Protein AF-A0A3D1CN56-F1 (afdb_monomer_lite)

Sequence (92 aa):
MPDDQLLQVKEITQNWQITSDSLALWFTQQFPQSSLSLIKRVSAESGDLNELSKKGIIDQGFTALFQQRPISTQLIHYQALDNFPEHGIKLG

pLDDT: mean 86.0, std 10.37, range [44.78, 95.88]

Secondary structure (DSSP, 8-state):
---GGGGG-TTS--STT--HHHHHHHHHHTSTT--EEEEESS------HHHHHHTTSS-SSHHHHHHHS---EEEEETT-GGG--TTS----

Foldseek 3Di:
DPDVVVVVDPLDDPDPLDDPQQVQLVVQLVPQPGEEEAEFQDDDPDPDPVVCCVVVVGGPCNVVSCVVPPGHYDYHYNPPCVQPPPPGGDDD

Radius of gyration: 13.8 Å; chains: 1; bounding box: 30×29×38 Å

Structure (mmCIF, N/CA/C/O backbone):
data_AF-A0A3D1CN56-F1
#
_entry.id   AF-A0A3D1CN56-F1
#
loop_
_atom_site.group_PDB
_atom_site.id
_atom_site.type_symbol
_atom_site.label_atom_id
_atom_site.label_alt_id
_atom_site.label_comp_id
_atom_site.label_asym_id
_atom_site.label_entity_id
_atom_site.label_seq_id
_atom_site.pdbx_PDB_ins_code
_atom_site.Cartn_x
_atom_site.Cartn_y
_atom_site.Cartn_z
_atom_site.occupancy
_atom_site.B_iso_or_equiv
_atom_site.auth_seq_id
_atom_site.auth_comp_id
_atom_site.auth_asym_id
_atom_site.auth_atom_id
_atom_site.pdbx_PDB_model_num
ATOM 1 N N . MET A 1 1 ? 11.846 -0.557 13.638 1.00 44.78 1 MET A N 1
ATOM 2 C CA . MET A 1 1 ? 10.587 -0.518 14.409 1.00 44.78 1 MET A CA 1
ATOM 3 C C . MET A 1 1 ? 9.895 0.785 14.047 1.00 44.78 1 MET A C 1
ATOM 5 O O . MET A 1 1 ? 10.626 1.756 13.867 1.00 44.78 1 MET A O 1
ATOM 9 N N . PRO A 1 2 ? 8.569 0.804 13.834 1.00 53.59 2 PRO A N 1
ATOM 10 C CA . PRO A 1 2 ? 7.831 2.056 13.688 1.00 53.59 2 PRO A CA 1
ATOM 11 C C . PRO A 1 2 ? 8.083 2.938 14.915 1.00 53.59 2 PRO A C 1
ATOM 13 O O . PRO A 1 2 ? 8.337 2.413 15.996 1.00 53.59 2 PRO A O 1
ATOM 16 N N . ASP A 1 3 ? 8.057 4.253 14.736 1.00 68.19 3 ASP A N 1
ATOM 17 C CA . ASP A 1 3 ? 8.198 5.206 15.838 1.00 68.19 3 ASP A CA 1
ATOM 18 C C . ASP A 1 3 ? 7.039 5.016 16.838 1.00 68.19 3 ASP A C 1
ATOM 20 O O . ASP A 1 3 ? 5.893 4.853 16.410 1.00 68.19 3 ASP A O 1
ATOM 24 N N . ASP A 1 4 ? 7.301 5.040 18.149 1.00 71.62 4 ASP A N 1
ATOM 25 C CA . ASP A 1 4 ? 6.292 4.762 19.194 1.00 71.62 4 ASP A CA 1
ATOM 26 C C . ASP A 1 4 ? 5.105 5.742 19.135 1.00 71.62 4 ASP A C 1
ATOM 28 O O . ASP A 1 4 ? 4.008 5.460 19.619 1.00 71.62 4 ASP A O 1
ATOM 32 N N . GLN A 1 5 ? 5.294 6.889 18.482 1.00 72.81 5 GLN A N 1
ATOM 33 C CA . GLN A 1 5 ? 4.244 7.864 18.194 1.00 72.81 5 GLN A CA 1
ATOM 34 C C . GLN A 1 5 ? 3.111 7.276 17.335 1.00 72.81 5 GLN A C 1
ATOM 36 O O . GLN A 1 5 ? 1.950 7.636 17.527 1.00 72.81 5 GLN A O 1
ATOM 41 N N . LEU A 1 6 ? 3.407 6.323 16.440 1.00 70.00 6 LEU A N 1
ATOM 42 C CA . LEU A 1 6 ? 2.399 5.639 15.617 1.00 70.00 6 LEU A CA 1
ATOM 43 C C . LEU A 1 6 ? 1.461 4.751 16.445 1.00 70.00 6 LEU A C 1
ATOM 45 O O . LEU A 1 6 ? 0.323 4.528 16.034 1.00 70.00 6 LEU A O 1
ATOM 49 N N . LEU A 1 7 ? 1.896 4.294 17.626 1.00 70.94 7 LEU A N 1
ATOM 50 C CA . LEU A 1 7 ? 1.055 3.521 18.549 1.00 70.94 7 LEU A CA 1
ATOM 51 C C . LEU A 1 7 ? -0.047 4.378 19.191 1.00 70.94 7 LEU A C 1
ATOM 53 O O . LEU A 1 7 ? -1.004 3.839 19.743 1.00 70.94 7 LEU A O 1
ATOM 57 N N . GLN A 1 8 ? 0.077 5.708 19.132 1.00 78.06 8 GLN A N 1
ATOM 58 C CA . GLN A 1 8 ? -0.882 6.649 19.720 1.00 78.06 8 GLN A CA 1
ATOM 59 C C . GLN A 1 8 ? -1.908 7.174 18.704 1.00 78.06 8 GLN A C 1
ATOM 61 O O . GLN A 1 8 ? -2.891 7.809 19.096 1.00 78.06 8 GLN A O 1
ATOM 66 N N . VAL A 1 9 ? -1.704 6.901 17.412 1.00 83.06 9 VAL A N 1
ATOM 67 C CA . VAL A 1 9 ? -2.595 7.322 16.326 1.00 83.06 9 VAL A CA 1
ATOM 68 C C . VAL A 1 9 ? -3.849 6.449 16.339 1.00 83.06 9 VAL A C 1
ATOM 70 O O . VAL A 1 9 ? -3.782 5.239 16.120 1.00 83.06 9 VAL A O 1
ATOM 73 N N . LYS A 1 10 ? -5.008 7.065 16.594 1.00 84.69 10 LYS A N 1
ATOM 74 C CA . LYS A 1 10 ? -6.299 6.360 16.719 1.00 84.69 10 LYS A CA 1
ATOM 75 C C . LYS A 1 10 ? -6.934 6.052 15.367 1.00 84.69 10 LYS A C 1
ATOM 77 O O . LYS A 1 10 ? -7.780 5.169 15.273 1.00 84.69 10 LYS A O 1
ATOM 82 N N . GLU A 1 11 ? -6.531 6.785 14.337 1.00 85.81 11 GLU A N 1
ATOM 83 C CA . GLU A 1 11 ? -6.974 6.626 12.954 1.00 85.81 11 GLU A CA 1
ATOM 84 C C . GLU A 1 11 ? -6.444 5.329 12.323 1.00 85.81 11 GLU A C 1
ATOM 86 O O . GLU A 1 11 ? -7.033 4.814 11.373 1.00 85.81 11 GLU A O 1
ATOM 91 N N . ILE A 1 12 ? -5.358 4.773 12.870 1.00 85.62 12 ILE A N 1
ATOM 92 C CA . ILE A 1 12 ? -4.761 3.516 12.423 1.00 85.62 12 ILE A CA 1
ATOM 93 C C . ILE A 1 12 ? -5.142 2.409 13.401 1.00 85.62 12 ILE A C 1
ATOM 95 O O . ILE A 1 12 ? -4.907 2.498 14.607 1.00 85.62 12 ILE A O 1
ATOM 99 N N . THR A 1 13 ? -5.700 1.323 12.872 1.00 87.44 13 THR A N 1
ATOM 100 C CA . THR A 1 13 ? -6.003 0.143 13.688 1.00 87.44 13 THR A CA 1
ATOM 101 C C . THR A 1 13 ? -4.704 -0.532 14.129 1.00 87.44 13 THR A C 1
ATOM 103 O O . THR A 1 13 ? -3.891 -0.919 13.302 1.00 87.44 13 THR A O 1
ATOM 106 N N . GLN A 1 14 ? -4.500 -0.718 15.429 1.00 86.19 14 GLN A N 1
ATOM 107 C CA . GLN A 1 14 ? -3.259 -1.292 15.961 1.00 86.19 14 GLN A CA 1
ATOM 108 C C . GLN A 1 14 ? -3.294 -2.827 15.902 1.00 86.19 14 GLN A C 1
ATOM 110 O O . GLN A 1 14 ? -3.569 -3.501 16.895 1.00 86.19 14 GLN A O 1
ATOM 115 N N . ASN A 1 15 ? -3.071 -3.395 14.715 1.00 88.19 15 ASN A N 1
ATOM 116 C CA . ASN A 1 15 ? -3.001 -4.840 14.509 1.00 88.19 15 ASN A CA 1
ATOM 117 C C . ASN A 1 15 ? -1.967 -5.220 13.431 1.00 88.19 15 ASN A C 1
ATOM 119 O O . ASN A 1 15 ? -1.475 -4.379 12.684 1.00 88.19 15 ASN A O 1
ATOM 123 N N . TRP A 1 16 ? -1.664 -6.515 13.321 1.00 86.56 16 TRP A N 1
ATOM 124 C CA . TRP A 1 16 ? -0.686 -7.044 12.3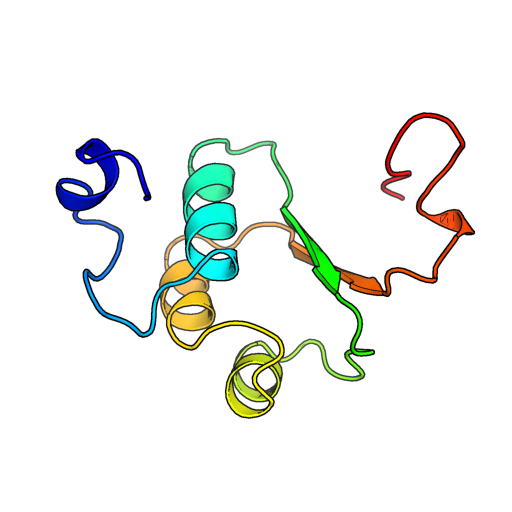56 1.00 86.56 16 TRP A CA 1
ATOM 125 C C . TRP A 1 16 ? -1.148 -7.022 10.893 1.00 86.56 16 TRP A C 1
ATOM 127 O O . TRP A 1 16 ? -0.407 -7.443 10.010 1.00 86.56 16 TRP A O 1
ATOM 137 N N . GLN A 1 17 ? -2.370 -6.560 10.630 1.00 87.81 17 GLN A N 1
ATOM 138 C CA . GLN A 1 17 ? -2.889 -6.382 9.276 1.00 87.81 17 GLN A CA 1
ATOM 139 C C . GLN A 1 17 ? -2.470 -5.034 8.674 1.00 87.81 17 GLN A C 1
ATOM 141 O O . GLN A 1 17 ? -2.574 -4.870 7.460 1.00 87.81 17 GLN A O 1
ATOM 146 N N . ILE A 1 18 ? -1.998 -4.095 9.504 1.00 89.75 18 ILE A N 1
ATOM 147 C CA . ILE A 1 18 ? -1.426 -2.815 9.085 1.00 89.75 18 ILE A CA 1
ATOM 148 C C . ILE A 1 18 ? 0.074 -2.970 8.875 1.00 89.75 18 ILE A C 1
ATOM 150 O O . ILE A 1 18 ? 0.815 -3.331 9.791 1.00 89.75 18 ILE A O 1
ATOM 154 N N . THR A 1 19 ? 0.533 -2.653 7.668 1.00 91.06 19 THR A N 1
ATOM 155 C CA . THR A 1 19 ? 1.955 -2.672 7.322 1.00 91.06 19 THR A CA 1
ATOM 156 C C . THR A 1 19 ? 2.349 -1.384 6.596 1.00 91.06 19 THR A C 1
ATOM 158 O O . THR A 1 19 ? 1.663 -0.366 6.689 1.00 91.06 19 TH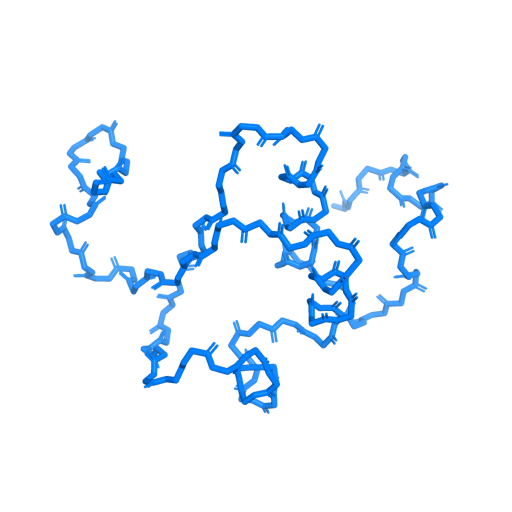R A O 1
ATOM 161 N N . SER A 1 20 ? 3.478 -1.399 5.884 1.00 91.81 20 SER A N 1
ATOM 162 C CA . SER A 1 20 ? 4.013 -0.233 5.181 1.00 91.81 20 SER A CA 1
ATOM 163 C C . SER A 1 20 ? 3.023 0.421 4.218 1.00 91.81 20 SER A C 1
ATOM 165 O O . SER A 1 20 ? 3.066 1.638 4.074 1.00 91.81 20 SER A O 1
ATOM 167 N N . ASP A 1 21 ? 2.135 -0.347 3.579 1.00 94.62 21 ASP A N 1
ATOM 168 C CA . ASP A 1 21 ? 1.192 0.207 2.602 1.00 94.62 21 ASP A CA 1
ATOM 169 C C . ASP A 1 21 ? 0.137 1.079 3.288 1.00 94.62 21 ASP A C 1
ATOM 171 O O . ASP A 1 21 ? -0.057 2.234 2.902 1.00 94.62 21 ASP A O 1
ATOM 175 N N . SER A 1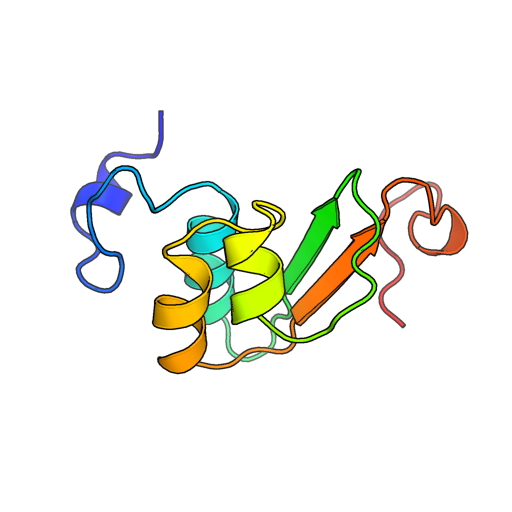 22 ? -0.501 0.567 4.346 1.00 95.12 22 SER A N 1
ATOM 176 C CA . SER A 1 22 ? -1.418 1.352 5.175 1.00 95.12 22 SER A CA 1
ATOM 177 C C . SER A 1 22 ? -0.742 2.547 5.836 1.00 95.12 22 SER A C 1
ATOM 179 O O . SER A 1 22 ? -1.334 3.621 5.890 1.00 95.12 22 SER A O 1
ATOM 181 N N . LEU A 1 23 ? 0.488 2.394 6.336 1.00 94.31 23 LEU A N 1
ATOM 182 C CA . LEU A 1 23 ? 1.206 3.506 6.965 1.00 94.31 23 LEU A CA 1
ATOM 183 C C . LEU A 1 23 ? 1.527 4.616 5.957 1.00 94.31 23 LEU A C 1
ATOM 185 O O . LEU A 1 23 ? 1.352 5.793 6.272 1.00 94.31 23 LEU A O 1
ATOM 189 N N . ALA A 1 24 ? 1.946 4.255 4.741 1.00 95.06 24 ALA A N 1
ATOM 190 C CA . ALA A 1 24 ? 2.185 5.215 3.670 1.00 95.06 24 ALA A CA 1
ATOM 191 C C . ALA A 1 24 ? 0.893 5.946 3.285 1.00 95.06 24 ALA A C 1
ATOM 193 O O . ALA A 1 24 ? 0.889 7.171 3.200 1.00 95.06 24 ALA A O 1
ATOM 194 N N . LEU A 1 25 ? -0.216 5.215 3.139 1.00 95.88 25 LEU A N 1
ATOM 195 C CA . LEU A 1 25 ? -1.533 5.797 2.889 1.00 95.88 25 LEU A CA 1
ATOM 196 C C . LEU A 1 25 ? -1.951 6.777 3.986 1.00 95.88 25 LEU A C 1
ATOM 198 O O . LEU A 1 25 ? -2.305 7.913 3.673 1.00 95.88 25 LEU A O 1
ATOM 202 N N . TRP A 1 26 ? -1.871 6.364 5.253 1.00 94.69 26 TRP A N 1
ATOM 203 C CA . TRP A 1 26 ? -2.218 7.228 6.379 1.00 94.69 26 TRP A CA 1
ATOM 204 C C . TRP A 1 26 ? -1.373 8.499 6.374 1.00 94.69 26 TRP A C 1
ATOM 206 O O . TRP A 1 26 ? -1.902 9.596 6.550 1.00 94.69 26 TRP A O 1
ATOM 216 N N . PHE A 1 27 ? -0.068 8.367 6.146 1.00 93.75 27 PHE A N 1
ATOM 217 C CA . PHE A 1 27 ? 0.837 9.506 6.121 1.00 93.75 27 PHE A CA 1
ATOM 218 C C . PHE A 1 27 ? 0.489 10.468 4.981 1.00 93.75 27 PHE A C 1
ATOM 220 O O . PHE A 1 27 ? 0.350 11.669 5.206 1.00 93.75 27 PHE A O 1
ATOM 227 N N . THR A 1 28 ? 0.265 9.956 3.767 1.00 95.12 28 THR A N 1
ATOM 228 C CA . THR A 1 28 ? -0.128 10.779 2.616 1.00 95.12 28 THR A CA 1
ATOM 229 C C . THR A 1 28 ? -1.470 11.475 2.844 1.00 95.12 28 THR A C 1
ATOM 231 O O . THR A 1 28 ? -1.612 12.645 2.498 1.00 95.12 28 THR A O 1
ATOM 234 N N . GLN A 1 29 ? -2.431 10.811 3.494 1.00 94.56 29 GLN A N 1
ATOM 235 C CA . GLN A 1 29 ? -3.733 11.386 3.845 1.00 94.56 29 GLN A CA 1
ATOM 236 C C . GLN A 1 29 ? -3.636 12.619 4.758 1.00 94.56 29 GLN A C 1
ATOM 238 O O . GLN A 1 29 ? -4.599 13.390 4.812 1.00 94.56 29 GLN A O 1
ATOM 243 N N . GLN A 1 30 ? -2.510 12.848 5.445 1.00 92.94 30 GLN A N 1
ATOM 244 C CA . GLN A 1 30 ? -2.292 14.057 6.250 1.00 92.94 30 GLN A CA 1
ATOM 245 C C . GLN A 1 30 ? -2.017 15.307 5.396 1.00 92.94 30 GLN A C 1
ATOM 247 O O . GLN A 1 30 ? -2.091 16.425 5.903 1.00 92.94 30 GLN A O 1
ATOM 252 N N . PHE A 1 31 ? -1.760 15.140 4.094 1.00 93.94 31 PHE A N 1
ATOM 253 C CA . PHE A 1 31 ? -1.397 16.214 3.172 1.00 93.94 31 PHE A CA 1
ATOM 254 C C . PHE A 1 31 ? -2.381 16.263 1.985 1.00 93.94 31 PHE A C 1
ATOM 256 O O . PHE A 1 31 ? -2.261 15.465 1.057 1.00 93.94 31 PHE A O 1
ATOM 263 N N . PRO A 1 32 ? -3.340 17.210 1.956 1.00 84.25 32 PRO A N 1
ATOM 264 C CA . PRO A 1 32 ? -4.428 17.230 0.967 1.00 84.25 32 PRO A CA 1
ATOM 265 C C . PRO A 1 32 ? -4.009 17.313 -0.510 1.00 84.25 32 PRO A C 1
ATOM 267 O O . PRO A 1 32 ? -4.805 16.990 -1.384 1.00 84.25 32 PRO A O 1
ATOM 270 N N . GLN A 1 33 ? -2.790 17.778 -0.798 1.00 89.50 33 GLN A N 1
ATOM 271 C CA . GLN A 1 33 ? -2.262 17.934 -2.161 1.00 89.50 33 GLN A CA 1
ATOM 272 C C . GLN A 1 33 ? -1.318 16.797 -2.575 1.00 89.50 33 GLN A C 1
ATOM 274 O O . GLN A 1 33 ? -0.762 16.825 -3.671 1.00 89.50 33 GLN A O 1
ATOM 279 N N . SER A 1 34 ? -1.124 15.806 -1.707 1.00 92.94 34 SER A N 1
ATOM 280 C CA . SER A 1 34 ? -0.236 14.683 -1.975 1.00 92.94 34 SER A CA 1
ATOM 281 C C . SER A 1 34 ? -0.972 13.539 -2.668 1.00 92.94 34 SER A C 1
ATOM 283 O O . SER A 1 34 ? -2.178 13.348 -2.517 1.00 92.94 34 SER A O 1
ATOM 285 N N . SER A 1 35 ? -0.213 12.744 -3.415 1.00 93.56 35 SER A N 1
ATOM 286 C CA . SER A 1 35 ? -0.662 11.478 -3.994 1.00 93.56 35 SER A CA 1
ATOM 287 C C . SER A 1 35 ? 0.205 10.337 -3.477 1.00 93.56 35 SER A C 1
ATOM 289 O O . SER A 1 35 ? 1.340 10.550 -3.042 1.00 93.56 35 SER A O 1
ATOM 291 N N . LEU A 1 36 ? -0.340 9.122 -3.500 1.00 94.44 36 LEU A N 1
ATOM 292 C CA . LEU A 1 36 ? 0.368 7.920 -3.085 1.00 94.44 36 LEU A CA 1
ATOM 293 C C . LEU A 1 36 ? 0.785 7.109 -4.311 1.00 94.44 36 LEU A C 1
ATOM 295 O O . LEU A 1 36 ? -0.042 6.723 -5.132 1.00 94.44 36 LEU A O 1
ATOM 299 N N . SER A 1 37 ? 2.076 6.802 -4.412 1.00 92.12 37 SER A N 1
ATOM 300 C CA . SER A 1 37 ? 2.598 5.861 -5.404 1.00 92.12 37 SER A CA 1
ATOM 301 C C . SER A 1 37 ? 3.201 4.660 -4.687 1.00 92.12 37 SER A C 1
ATOM 303 O O . SER A 1 37 ? 4.185 4.801 -3.964 1.00 92.12 37 SER A O 1
ATOM 305 N N . LEU A 1 38 ? 2.613 3.481 -4.880 1.00 92.62 38 LEU A N 1
ATOM 306 C CA . LEU A 1 38 ? 3.132 2.224 -4.347 1.00 92.62 38 LEU A CA 1
ATOM 307 C C . LEU A 1 38 ? 3.961 1.524 -5.418 1.00 92.62 38 LEU A C 1
ATOM 309 O O . LEU A 1 38 ? 3.433 1.113 -6.449 1.00 92.62 38 LEU A O 1
ATOM 313 N N . ILE A 1 39 ? 5.256 1.360 -5.165 1.00 91.38 39 ILE A N 1
ATOM 314 C CA . ILE A 1 39 ? 6.151 0.637 -6.070 1.00 91.38 39 ILE A CA 1
ATOM 315 C C . ILE A 1 39 ? 6.159 -0.833 -5.661 1.00 91.38 39 ILE A C 1
ATOM 317 O O . ILE A 1 39 ? 6.521 -1.171 -4.533 1.00 91.38 39 ILE A O 1
ATOM 321 N N . LYS A 1 40 ? 5.754 -1.719 -6.570 1.00 91.31 40 LYS A N 1
ATOM 322 C CA . LYS A 1 40 ? 5.604 -3.152 -6.291 1.00 91.31 40 LYS A CA 1
ATOM 323 C C . LYS A 1 40 ? 6.299 -4.003 -7.350 1.00 91.31 40 LYS A C 1
ATOM 325 O O . LYS A 1 40 ? 6.469 -3.607 -8.500 1.00 91.31 40 LYS A O 1
ATOM 330 N N . ARG A 1 41 ? 6.688 -5.215 -6.945 1.00 91.19 41 ARG A N 1
ATOM 331 C CA . ARG A 1 41 ? 7.227 -6.253 -7.840 1.00 91.19 41 ARG A CA 1
ATOM 332 C C . ARG A 1 41 ? 6.145 -7.021 -8.601 1.00 91.19 41 ARG A C 1
ATOM 334 O O . ARG A 1 41 ? 6.442 -7.712 -9.563 1.00 91.19 41 ARG A O 1
ATOM 341 N N . VAL A 1 42 ? 4.906 -6.951 -8.137 1.00 87.81 42 VAL A N 1
ATOM 342 C CA . VAL A 1 42 ? 3.783 -7.667 -8.740 1.00 87.81 42 VAL A CA 1
ATOM 343 C C . VAL A 1 42 ? 3.042 -6.706 -9.654 1.00 87.81 42 VAL A C 1
ATOM 345 O O . VAL A 1 42 ? 2.764 -5.574 -9.257 1.00 87.81 42 VAL A O 1
ATOM 348 N N . SER A 1 43 ? 2.719 -7.152 -10.865 1.00 78.56 43 SER A N 1
ATOM 349 C CA . SER A 1 43 ? 1.812 -6.422 -11.745 1.00 78.56 43 SER A CA 1
ATOM 350 C C . SER A 1 43 ? 0.391 -6.515 -11.193 1.00 78.56 43 SER A C 1
ATOM 352 O O . SER A 1 43 ? -0.141 -7.610 -11.009 1.00 78.56 43 SER A O 1
ATOM 354 N N . ALA A 1 44 ? -0.226 -5.369 -10.914 1.00 79.19 44 ALA A N 1
ATOM 355 C CA . ALA A 1 44 ? -1.650 -5.305 -10.628 1.00 79.19 44 ALA A CA 1
ATOM 356 C C . ALA A 1 44 ? -2.417 -5.157 -11.940 1.00 79.19 44 ALA A C 1
ATOM 358 O O . ALA A 1 44 ? -2.297 -4.148 -12.625 1.00 79.19 44 ALA A O 1
ATOM 359 N N . GLU A 1 45 ? -3.220 -6.158 -12.275 1.00 73.88 45 GLU A N 1
ATOM 360 C CA . GLU A 1 45 ? -4.124 -6.105 -13.433 1.00 73.88 45 GLU A CA 1
ATOM 361 C C . GLU A 1 45 ? -5.481 -5.476 -13.082 1.00 73.88 45 GLU A C 1
ATOM 363 O O . GLU A 1 45 ? -6.285 -5.196 -13.965 1.00 73.88 45 GLU A O 1
ATOM 368 N N . SER A 1 46 ? -5.742 -5.261 -11.789 1.00 75.12 46 SER A N 1
ATOM 369 C CA . SER A 1 46 ? -7.005 -4.743 -11.265 1.00 75.12 46 SER A CA 1
ATOM 370 C C . SER A 1 46 ? -6.776 -3.469 -10.459 1.00 75.12 46 SER A C 1
ATOM 372 O O . SER A 1 46 ? -5.812 -3.374 -9.699 1.00 75.12 46 SER A O 1
ATOM 374 N N . GLY A 1 47 ? -7.682 -2.502 -10.616 1.00 80.06 47 GLY A N 1
ATOM 375 C CA . GLY A 1 47 ? -7.759 -1.306 -9.774 1.00 80.06 47 GLY A CA 1
ATOM 376 C C . GLY A 1 47 ? -8.619 -1.492 -8.518 1.00 80.06 47 GLY A C 1
ATOM 377 O O . GLY A 1 47 ? -8.741 -0.558 -7.730 1.00 80.06 47 GLY A O 1
ATOM 378 N N . ASP A 1 48 ? -9.234 -2.665 -8.320 1.00 90.12 48 ASP A N 1
ATOM 379 C CA . ASP A 1 48 ? -10.062 -2.937 -7.142 1.00 90.12 48 ASP A CA 1
ATOM 380 C C . ASP A 1 48 ? -9.185 -3.233 -5.917 1.00 90.12 48 ASP A C 1
ATOM 382 O O . ASP A 1 48 ? -8.530 -4.275 -5.820 1.00 90.12 48 ASP A O 1
ATOM 386 N N . LEU A 1 49 ? -9.217 -2.330 -4.935 1.00 91.75 49 LEU A N 1
ATOM 387 C CA . LEU A 1 49 ? -8.468 -2.454 -3.683 1.00 91.75 49 LEU A CA 1
ATOM 388 C C . LEU A 1 49 ? -8.782 -3.748 -2.914 1.00 91.75 49 LEU A C 1
ATOM 390 O O . LEU A 1 49 ? -7.891 -4.321 -2.288 1.00 91.75 49 LEU A O 1
ATOM 394 N N . ASN A 1 50 ? -10.015 -4.259 -2.971 1.00 91.44 50 ASN A N 1
ATOM 395 C CA . ASN A 1 50 ? -10.363 -5.522 -2.320 1.00 91.44 50 ASN A CA 1
ATOM 396 C C . ASN A 1 50 ? -9.685 -6.709 -3.000 1.00 91.44 50 ASN A C 1
ATOM 398 O O . ASN A 1 50 ? -9.237 -7.632 -2.320 1.00 91.44 50 ASN A O 1
ATOM 402 N N . GLU A 1 51 ? -9.606 -6.708 -4.330 1.00 92.81 51 GLU A N 1
ATOM 403 C CA . GLU A 1 51 ? -8.893 -7.752 -5.066 1.00 92.81 51 GLU A CA 1
ATOM 404 C C . GLU A 1 51 ? -7.388 -7.676 -4.820 1.00 92.81 51 GLU A C 1
ATOM 406 O O . GLU A 1 51 ? -6.754 -8.706 -4.587 1.00 92.81 51 GLU A O 1
ATOM 411 N N . LEU A 1 52 ? -6.824 -6.466 -4.813 1.00 93.31 52 LEU A N 1
ATOM 412 C CA . LEU A 1 52 ? -5.410 -6.240 -4.514 1.00 93.31 52 LEU A CA 1
ATOM 413 C C . LEU A 1 52 ? -5.042 -6.717 -3.107 1.00 93.31 52 LEU A C 1
ATOM 415 O O . LEU A 1 52 ? -4.025 -7.389 -2.935 1.00 93.31 52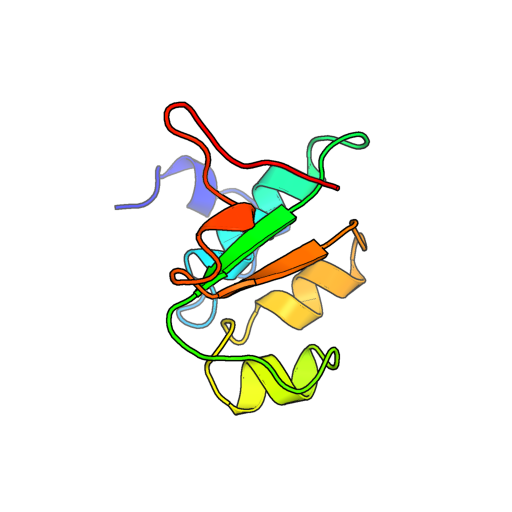 LEU A O 1
ATOM 419 N N . SER A 1 53 ? -5.893 -6.431 -2.121 1.00 92.94 53 SER A N 1
ATOM 420 C CA . SER A 1 53 ? -5.705 -6.877 -0.740 1.00 92.94 53 SER A CA 1
ATOM 421 C C . SER A 1 53 ? -5.833 -8.399 -0.605 1.00 92.94 53 SER A C 1
ATOM 423 O O . SER A 1 53 ? -4.969 -9.053 -0.020 1.00 92.94 53 SER A O 1
ATOM 425 N N . LYS A 1 54 ? -6.844 -9.011 -1.243 1.00 92.38 54 LYS A N 1
ATOM 426 C CA . LYS A 1 54 ? -7.010 -10.479 -1.281 1.00 92.38 54 LYS A CA 1
ATOM 427 C C . LYS A 1 54 ? -5.824 -11.195 -1.931 1.00 92.38 54 LYS A C 1
ATOM 429 O O . LYS A 1 54 ? -5.477 -12.292 -1.506 1.00 92.38 54 LYS A O 1
ATOM 434 N N . LYS A 1 55 ? -5.205 -10.586 -2.948 1.00 92.06 55 LYS A N 1
ATOM 435 C CA . LYS A 1 55 ? -3.999 -11.098 -3.620 1.00 92.06 55 LYS A CA 1
ATOM 436 C C . LYS A 1 55 ? -2.702 -10.809 -2.846 1.00 92.06 55 LYS A C 1
ATOM 438 O O . LYS A 1 55 ? -1.639 -11.223 -3.299 1.00 92.06 55 LYS A O 1
ATOM 443 N N . GLY A 1 56 ? -2.766 -10.106 -1.711 1.00 91.62 56 GLY A N 1
ATOM 444 C CA . GLY A 1 56 ? -1.599 -9.741 -0.901 1.00 91.62 56 GLY A CA 1
ATOM 445 C C . GLY A 1 56 ? -0.681 -8.704 -1.556 1.00 91.62 56 GLY A C 1
ATOM 446 O O . GLY A 1 56 ? 0.490 -8.608 -1.200 1.00 91.62 56 GLY A O 1
ATOM 447 N N . ILE A 1 57 ? -1.186 -7.950 -2.539 1.00 93.50 57 ILE A N 1
ATOM 448 C CA . ILE A 1 57 ? -0.427 -6.893 -3.226 1.00 93.50 57 ILE A CA 1
ATOM 449 C C . ILE A 1 57 ? -0.322 -5.652 -2.331 1.00 93.50 57 ILE A C 1
ATOM 451 O O . ILE A 1 57 ? 0.733 -5.011 -2.268 1.00 93.50 57 ILE A O 1
ATOM 455 N N . ILE A 1 58 ? -1.415 -5.351 -1.633 1.00 94.94 58 ILE A N 1
ATOM 456 C CA . ILE A 1 58 ? -1.496 -4.378 -0.544 1.00 94.94 58 ILE A CA 1
ATOM 457 C C . ILE A 1 58 ? -1.934 -5.093 0.730 1.00 94.94 58 ILE A C 1
ATOM 459 O O . ILE A 1 58 ? -2.535 -6.170 0.665 1.00 94.94 58 ILE A O 1
ATOM 463 N N . ASP A 1 59 ? -1.643 -4.506 1.884 1.00 94.62 59 ASP A N 1
ATOM 464 C CA . ASP A 1 59 ? -2.077 -5.079 3.153 1.00 94.62 59 ASP A CA 1
ATOM 465 C C . ASP A 1 59 ? -3.605 -5.025 3.366 1.00 94.62 59 ASP A C 1
ATOM 467 O O . ASP A 1 59 ? -4.378 -4.462 2.583 1.00 94.62 59 ASP A O 1
ATOM 471 N N . GLN A 1 60 ? -4.065 -5.714 4.411 1.00 92.75 60 GLN A N 1
ATOM 472 C CA . GLN A 1 60 ? -5.492 -5.897 4.684 1.00 92.75 60 GLN A CA 1
ATOM 473 C C . GLN A 1 60 ? -6.153 -4.656 5.284 1.00 92.75 60 GLN A C 1
ATOM 475 O O . GLN A 1 60 ? -7.360 -4.473 5.127 1.00 92.75 60 GLN A O 1
ATOM 480 N N . GLY A 1 61 ? -5.385 -3.793 5.950 1.00 92.31 61 GLY A N 1
ATOM 481 C CA . GLY A 1 61 ? -5.920 -2.558 6.508 1.00 92.31 61 GLY A CA 1
ATOM 482 C C . GLY A 1 61 ? -6.011 -1.412 5.499 1.00 92.31 61 GLY A C 1
ATOM 483 O O . GLY A 1 61 ? -6.737 -0.446 5.750 1.00 92.31 61 GLY A O 1
ATOM 484 N N . PHE A 1 62 ? -5.344 -1.525 4.345 1.00 95.12 62 PHE A N 1
ATOM 485 C CA . PHE A 1 62 ? -5.310 -0.486 3.319 1.00 95.12 62 PHE A CA 1
ATOM 486 C C . PHE A 1 62 ? -6.704 -0.035 2.884 1.00 95.12 62 PHE A C 1
ATOM 488 O O . PHE A 1 62 ? -6.999 1.157 2.902 1.00 95.12 62 PHE A O 1
ATOM 495 N N . THR A 1 63 ? -7.587 -0.971 2.522 1.00 93.94 63 THR A N 1
ATOM 496 C CA . THR A 1 63 ? -8.906 -0.633 1.966 1.00 93.94 63 THR A CA 1
ATOM 497 C C . THR A 1 63 ? -9.775 0.132 2.960 1.00 93.94 63 THR A C 1
ATOM 499 O O . THR A 1 63 ? -10.392 1.133 2.593 1.00 93.94 63 THR A O 1
ATOM 502 N N . ALA A 1 64 ? -9.804 -0.303 4.223 1.00 91.81 64 ALA A N 1
ATOM 503 C CA . ALA A 1 64 ? -10.598 0.350 5.261 1.00 91.81 64 ALA A CA 1
ATOM 504 C C . ALA A 1 64 ? -10.101 1.777 5.529 1.00 91.81 64 ALA A C 1
ATOM 506 O O . ALA A 1 64 ? -10.900 2.702 5.650 1.00 91.81 64 ALA A O 1
ATOM 507 N N . LEU A 1 65 ? -8.781 1.969 5.565 1.00 93.31 65 LEU A N 1
ATOM 508 C CA . LEU A 1 65 ? -8.164 3.279 5.745 1.00 93.31 65 LEU A CA 1
ATOM 509 C C . LEU A 1 65 ? -8.375 4.191 4.524 1.00 93.31 65 LEU A C 1
ATOM 511 O O . LEU A 1 65 ? -8.643 5.384 4.670 1.00 93.31 65 LEU A O 1
ATOM 515 N N . PHE A 1 66 ? -8.316 3.636 3.311 1.00 94.31 66 PHE A N 1
ATOM 516 C CA . PHE A 1 66 ? -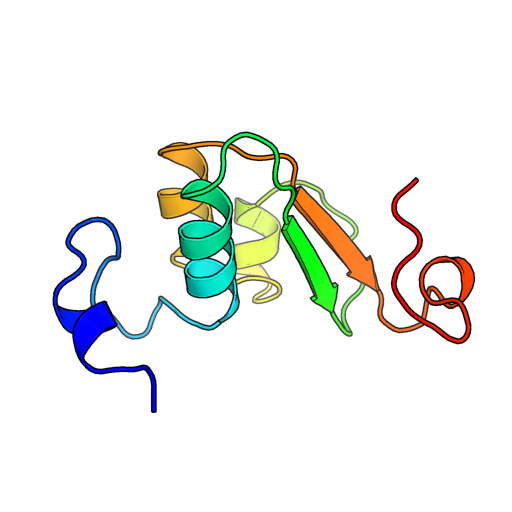8.523 4.381 2.069 1.00 94.31 66 PHE A CA 1
ATOM 517 C C . PHE A 1 66 ? -9.929 4.976 2.003 1.00 94.31 66 PHE A C 1
ATOM 519 O O . PHE A 1 66 ? -10.097 6.133 1.626 1.00 94.31 66 PHE A O 1
ATOM 526 N N . GLN A 1 67 ? -10.938 4.214 2.429 1.00 93.25 67 GLN A N 1
ATOM 527 C CA . GLN A 1 67 ? -12.333 4.657 2.436 1.00 93.25 67 GLN A CA 1
ATOM 528 C C . GLN A 1 67 ? -12.599 5.838 3.380 1.00 93.25 67 GLN A C 1
ATOM 530 O O . GLN A 1 67 ? -13.526 6.604 3.128 1.00 93.25 67 GLN A O 1
ATOM 535 N N . GLN A 1 68 ? -11.794 6.023 4.433 1.00 92.12 68 GLN A N 1
ATOM 536 C CA . GLN A 1 68 ? -11.947 7.157 5.356 1.00 92.12 68 GLN A CA 1
ATOM 537 C C . GLN A 1 68 ? -11.594 8.493 4.692 1.00 92.12 68 GLN A C 1
ATOM 539 O O . GLN A 1 68 ? -12.238 9.510 4.953 1.00 92.12 68 GLN A O 1
ATOM 544 N N . ARG A 1 69 ? -10.561 8.499 3.841 1.00 93.50 69 ARG A N 1
ATOM 545 C CA . ARG A 1 69 ? -10.113 9.680 3.094 1.00 93.50 69 ARG A CA 1
ATOM 546 C C . ARG A 1 69 ? -9.469 9.243 1.773 1.00 93.50 69 ARG A C 1
ATOM 548 O O . ARG A 1 69 ? -8.249 9.085 1.720 1.00 93.50 69 ARG A O 1
ATOM 555 N N . PRO A 1 70 ? -10.260 9.035 0.709 1.00 94.00 70 PRO A N 1
ATOM 556 C CA . PRO A 1 70 ? -9.717 8.626 -0.578 1.00 94.00 70 PRO A CA 1
ATOM 557 C C . PRO A 1 70 ? -8.717 9.659 -1.101 1.00 94.00 70 PRO A C 1
ATOM 559 O O . PRO A 1 70 ? -8.994 10.859 -1.095 1.00 94.00 70 PRO A O 1
ATOM 562 N N . ILE A 1 71 ? -7.560 9.189 -1.557 1.00 94.12 71 ILE A N 1
ATOM 563 C CA . ILE A 1 71 ? -6.522 10.017 -2.180 1.00 94.12 71 ILE A CA 1
ATOM 564 C C . ILE A 1 71 ? -6.131 9.425 -3.530 1.00 94.12 71 ILE A C 1
ATOM 566 O O . ILE A 1 71 ? -6.260 8.217 -3.745 1.00 94.12 71 ILE A O 1
ATOM 570 N N . SER A 1 72 ? -5.617 10.263 -4.433 1.00 93.38 72 SER A N 1
ATOM 571 C CA . SER A 1 72 ? -5.064 9.774 -5.697 1.00 93.38 72 SER A CA 1
ATOM 572 C C . SER A 1 72 ? -3.953 8.769 -5.403 1.00 93.38 72 SER A C 1
ATOM 574 O O . SER A 1 72 ? -2.973 9.096 -4.729 1.00 93.38 72 SER A O 1
ATOM 576 N N . THR A 1 73 ? -4.156 7.533 -5.849 1.00 92.31 73 THR A N 1
ATOM 577 C CA . THR A 1 73 ? -3.272 6.409 -5.559 1.00 92.31 73 THR A CA 1
ATOM 578 C C . THR A 1 73 ? -3.004 5.641 -6.833 1.00 92.31 73 THR A C 1
ATOM 580 O O . THR A 1 73 ? -3.927 5.327 -7.582 1.00 92.31 73 THR A O 1
ATOM 583 N N . GLN A 1 74 ? -1.741 5.304 -7.049 1.00 91.06 74 GLN A N 1
ATOM 584 C CA . GLN A 1 74 ? -1.318 4.469 -8.158 1.00 91.06 74 GLN A CA 1
ATOM 585 C C . GLN A 1 74 ? -0.372 3.374 -7.689 1.00 91.06 74 GLN A C 1
ATOM 587 O O . GLN A 1 74 ? 0.370 3.528 -6.715 1.00 91.06 74 GLN A O 1
ATOM 592 N N . LEU A 1 75 ? -0.395 2.266 -8.420 1.00 90.81 75 LEU A N 1
ATOM 593 C CA . LEU A 1 75 ? 0.504 1.147 -8.216 1.00 90.81 75 LEU A CA 1
ATOM 594 C C . LEU A 1 75 ? 1.416 1.034 -9.431 1.00 90.81 75 LEU A C 1
ATOM 596 O O . LEU A 1 75 ? 0.953 0.864 -10.556 1.00 90.81 75 LEU A O 1
ATOM 600 N N . ILE A 1 76 ? 2.715 1.164 -9.195 1.00 89.31 76 ILE A N 1
ATOM 601 C CA . ILE A 1 76 ? 3.735 1.199 -10.235 1.00 89.31 76 ILE A CA 1
ATOM 602 C C . ILE A 1 76 ? 4.559 -0.075 -10.126 1.00 89.31 76 ILE A C 1
ATOM 604 O O . ILE A 1 76 ? 5.100 -0.400 -9.067 1.00 89.31 76 ILE A O 1
ATOM 608 N N . HIS A 1 77 ? 4.684 -0.800 -11.233 1.00 90.44 77 HIS A N 1
ATOM 609 C CA . HIS A 1 77 ? 5.600 -1.929 -11.288 1.00 90.44 77 HIS A CA 1
ATOM 610 C C . HIS A 1 77 ? 7.052 -1.430 -11.284 1.00 90.44 77 HIS A C 1
ATOM 612 O O . HIS A 1 77 ? 7.400 -0.530 -12.043 1.00 90.44 77 HIS A O 1
ATOM 618 N N . TYR A 1 78 ? 7.925 -2.033 -10.476 1.00 88.50 78 TYR A N 1
ATOM 619 C CA . TYR A 1 78 ? 9.313 -1.567 -10.314 1.00 88.50 78 TYR A CA 1
ATOM 620 C C . TYR A 1 78 ? 10.151 -1.575 -11.608 1.00 88.50 78 TYR A C 1
ATOM 622 O O . TYR A 1 78 ? 11.127 -0.842 -11.704 1.00 88.50 78 TYR A O 1
ATOM 630 N N . GLN A 1 79 ? 9.784 -2.392 -12.603 1.00 89.06 79 GLN A N 1
ATOM 631 C CA . GLN A 1 79 ? 10.454 -2.430 -13.915 1.00 89.06 79 GLN A CA 1
ATOM 632 C C . GLN A 1 79 ? 9.845 -1.478 -14.946 1.00 89.06 79 GLN A C 1
ATOM 634 O O . GLN A 1 79 ? 10.280 -1.479 -16.094 1.00 89.06 79 GLN A O 1
ATOM 639 N N . ALA A 1 80 ? 8.847 -0.673 -14.579 1.00 84.38 80 ALA A N 1
ATOM 640 C CA . ALA A 1 80 ? 8.360 0.396 -15.441 1.00 84.38 80 ALA A CA 1
ATOM 6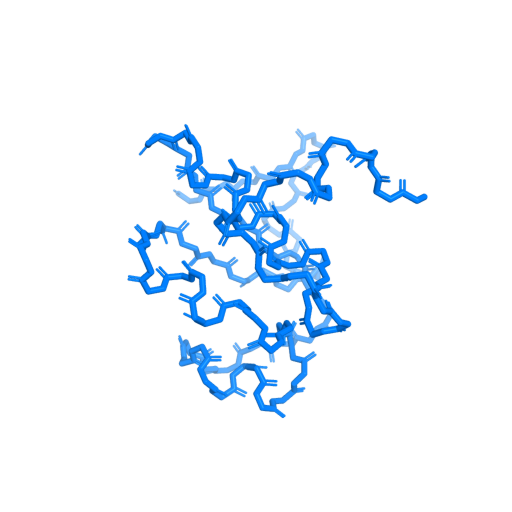41 C C . ALA A 1 80 ? 9.378 1.551 -15.433 1.00 84.38 80 ALA A C 1
ATOM 643 O O . ALA A 1 80 ? 9.139 2.590 -14.826 1.00 84.38 80 ALA A O 1
ATOM 644 N N . LEU A 1 81 ? 10.543 1.324 -16.055 1.00 73.00 81 LEU A N 1
ATOM 645 C CA . LEU A 1 81 ? 11.720 2.203 -16.018 1.00 73.00 81 LEU A CA 1
ATOM 646 C C . LEU A 1 81 ? 11.420 3.624 -16.512 1.00 73.00 81 LEU A C 1
ATOM 648 O O . LEU A 1 81 ? 12.020 4.571 -16.015 1.00 73.00 81 LEU A O 1
ATOM 652 N N . ASP A 1 82 ? 10.437 3.790 -17.399 1.00 80.38 82 ASP A N 1
ATOM 653 C CA . ASP A 1 82 ? 9.972 5.106 -17.861 1.00 80.38 82 ASP A CA 1
ATOM 654 C C . ASP A 1 82 ? 9.446 5.994 -16.717 1.00 80.38 82 ASP A C 1
ATOM 656 O O . ASP A 1 82 ? 9.481 7.223 -16.810 1.00 80.38 82 ASP A O 1
ATOM 660 N N . ASN A 1 83 ? 8.999 5.383 -15.614 1.00 76.62 83 ASN A N 1
ATOM 661 C CA . ASN A 1 83 ? 8.547 6.085 -14.415 1.00 76.62 83 ASN A CA 1
ATOM 662 C C . ASN A 1 83 ? 9.695 6.446 -13.464 1.00 76.62 83 ASN A C 1
ATOM 664 O O . ASN A 1 83 ? 9.449 7.164 -12.500 1.00 76.62 83 ASN A O 1
ATOM 668 N N . PHE A 1 84 ? 10.925 5.982 -13.707 1.00 81.25 84 PHE A N 1
ATOM 669 C CA . PHE A 1 84 ? 12.078 6.157 -12.818 1.00 81.25 84 PHE A CA 1
ATOM 670 C C . PHE A 1 84 ? 13.283 6.761 -13.564 1.00 81.25 84 PHE A C 1
ATOM 672 O O . PHE A 1 84 ? 14.247 6.047 -13.853 1.00 81.25 84 PHE A O 1
ATOM 679 N N . PRO A 1 85 ? 13.262 8.064 -13.910 1.00 77.81 85 PRO A N 1
ATOM 680 C CA . PRO A 1 85 ? 14.441 8.739 -14.455 1.00 77.81 85 PRO A CA 1
ATOM 681 C C . PRO A 1 85 ? 15.612 8.724 -13.453 1.00 77.81 85 PRO A C 1
ATOM 683 O O . PRO A 1 85 ? 15.405 8.487 -12.263 1.00 77.81 85 PRO A O 1
ATOM 686 N N . GLU A 1 86 ? 16.832 9.049 -13.910 1.00 72.50 86 GLU A N 1
ATOM 687 C CA . GLU A 1 86 ? 18.076 9.006 -13.103 1.00 72.50 86 GLU A CA 1
ATOM 688 C C . GLU A 1 86 ? 17.964 9.648 -11.704 1.00 72.50 86 GLU A C 1
ATOM 690 O O . GLU A 1 86 ? 18.696 9.262 -10.790 1.00 72.50 86 GLU A O 1
ATOM 695 N N . HIS A 1 87 ? 17.043 10.601 -11.508 1.00 66.81 87 HIS A N 1
ATOM 696 C CA . HIS A 1 87 ? 16.841 11.318 -10.247 1.00 66.81 87 HIS A CA 1
ATOM 697 C C . HIS A 1 87 ? 15.378 11.402 -9.775 1.00 66.81 87 HIS A C 1
ATOM 699 O O . HIS A 1 87 ? 14.949 12.453 -9.302 1.00 66.81 87 HIS A O 1
ATOM 705 N N . GLY A 1 88 ? 14.593 10.324 -9.859 1.00 68.56 88 GLY A N 1
ATOM 706 C CA . GLY A 1 88 ? 13.332 10.266 -9.108 1.00 68.56 88 GLY A CA 1
ATOM 707 C C . GLY A 1 88 ? 12.229 9.451 -9.757 1.00 68.56 88 GLY A C 1
ATOM 708 O O . GLY A 1 88 ? 12.493 8.463 -10.431 1.00 68.56 88 GLY A O 1
ATOM 709 N N . ILE A 1 89 ? 10.984 9.866 -9.513 1.00 73.44 89 ILE A N 1
ATOM 710 C CA . ILE A 1 89 ? 9.781 9.254 -10.080 1.00 73.44 89 ILE A CA 1
ATOM 711 C C . ILE A 1 89 ? 9.106 10.284 -10.983 1.00 73.44 89 ILE A C 1
ATOM 713 O O . ILE A 1 89 ? 8.796 11.388 -10.532 1.00 73.44 89 ILE A O 1
ATOM 717 N N . LYS A 1 90 ? 8.864 9.933 -12.248 1.00 69.88 90 LYS A N 1
ATOM 718 C CA . LYS A 1 90 ? 8.051 10.746 -13.151 1.00 69.88 90 LYS A CA 1
ATOM 719 C C . LYS A 1 90 ? 6.585 10.403 -12.909 1.00 69.88 90 LYS A C 1
ATOM 721 O O . LYS A 1 90 ? 6.112 9.343 -13.301 1.00 69.88 90 LYS A O 1
ATOM 726 N N . LEU A 1 91 ? 5.888 11.298 -12.221 1.00 65.62 91 LEU A N 1
ATOM 727 C CA . LEU A 1 91 ? 4.437 11.249 -12.082 1.00 65.62 91 LEU A CA 1
ATOM 728 C C . LEU A 1 91 ? 3.858 11.935 -13.329 1.00 65.62 91 LEU A C 1
ATOM 730 O O . LEU A 1 91 ? 4.316 13.027 -13.669 1.00 65.62 91 LEU A O 1
ATOM 734 N N . GLY A 1 92 ? 2.977 11.237 -14.052 1.00 58.50 92 GLY A N 1
ATOM 735 C CA . GLY A 1 92 ? 2.380 11.703 -15.312 1.00 58.50 92 GLY A CA 1
ATOM 736 C C . GLY A 1 92 ? 1.646 13.031 -15.195 1.00 58.50 92 GLY A C 1
ATOM 737 O O . GLY A 1 92 ? 1.065 13.288 -14.117 1.00 58.50 92 GLY A O 1
#